Protein AF-A0A4Q5NMP2-F1 (afdb_monomer_lite)

Radius of gyration: 21.8 Å; chains: 1; bounding box: 53×27×74 Å

pLDDT: mean 79.02, std 17.34, range [40.12, 95.38]

Sequence (96 aa):
MKRIFLPLSLVLLLLAGCFSSGGRKAYLEGQLPHLVTQDLRKKAAMNSTLVVCQSVELVLDAPGHYAGKAVFEDGTQKKITVDDDGGENFRFKVAP

Structure (mmCIF, N/CA/C/O backbone):
data_AF-A0A4Q5NMP2-F1
#
_entry.id   AF-A0A4Q5NMP2-F1
#
loop_
_atom_site.group_PDB
_atom_site.id
_atom_site.type_symbol
_atom_site.label_atom_id
_atom_site.label_alt_id
_atom_site.label_comp_id
_atom_site.label_asym_id
_atom_site.label_entity_id
_atom_site.label_seq_id
_atom_site.pdbx_PDB_ins_code
_atom_site.Cartn_x
_atom_site.Cartn_y
_atom_site.Cartn_z
_atom_site.occupancy
_atom_site.B_iso_or_equiv
_atom_site.auth_seq_id
_atom_site.auth_comp_id
_atom_site.auth_asym_id
_atom_site.auth_atom_id
_atom_site.pdbx_PDB_model_num
ATOM 1 N N . MET A 1 1 ? 40.200 -14.453 -53.942 1.00 46.88 1 MET A N 1
ATOM 2 C CA . MET A 1 1 ? 39.888 -13.186 -53.242 1.00 46.88 1 MET A CA 1
ATOM 3 C C . MET A 1 1 ? 38.699 -13.444 -52.318 1.00 46.88 1 MET A C 1
ATOM 5 O O . MET A 1 1 ? 37.605 -13.666 -52.816 1.00 46.88 1 MET A O 1
ATOM 9 N N . LYS A 1 2 ? 38.916 -13.556 -50.999 1.00 40.12 2 LYS A N 1
ATOM 10 C CA . LYS A 1 2 ? 37.863 -13.866 -50.009 1.00 40.12 2 LYS A CA 1
ATOM 11 C C . LYS A 1 2 ? 37.181 -12.563 -49.574 1.00 40.12 2 LYS A C 1
ATOM 13 O O . LYS A 1 2 ? 37.838 -11.714 -48.983 1.00 40.12 2 LYS A O 1
ATOM 18 N N . ARG A 1 3 ? 35.890 -12.399 -49.878 1.00 56.75 3 ARG A N 1
ATOM 19 C CA . ARG A 1 3 ? 35.062 -11.301 -49.354 1.00 56.75 3 ARG A CA 1
ATOM 20 C C . ARG A 1 3 ? 34.466 -11.754 -48.026 1.00 56.75 3 ARG A C 1
ATOM 22 O O . ARG A 1 3 ? 33.639 -12.659 -47.995 1.00 56.75 3 ARG A O 1
ATOM 29 N N . ILE A 1 4 ? 34.959 -11.169 -46.942 1.00 57.53 4 ILE A N 1
ATOM 30 C CA . ILE A 1 4 ? 34.459 -11.382 -45.587 1.00 57.53 4 ILE A C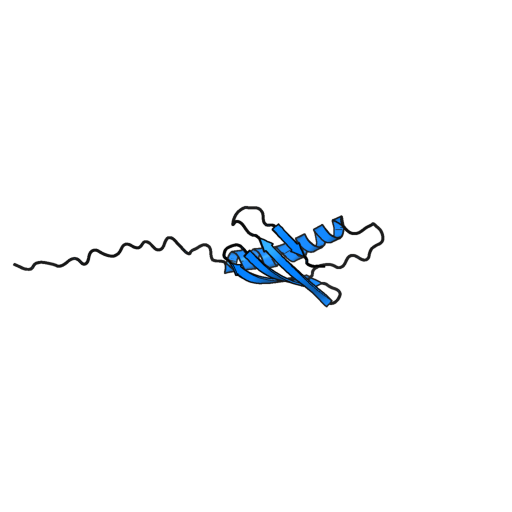A 1
ATOM 31 C C . ILE A 1 4 ? 33.168 -10.569 -45.469 1.00 57.53 4 ILE A C 1
ATOM 33 O O . ILE A 1 4 ? 33.199 -9.342 -45.494 1.00 57.53 4 ILE A O 1
ATOM 37 N N . PHE A 1 5 ? 32.035 -11.264 -45.399 1.00 55.31 5 PHE A N 1
ATOM 38 C CA . PHE A 1 5 ? 30.769 -10.691 -44.958 1.00 55.31 5 PHE A CA 1
ATOM 39 C C . PHE A 1 5 ? 30.895 -10.398 -43.458 1.00 55.31 5 PHE A C 1
ATOM 41 O O . PHE A 1 5 ? 30.896 -11.328 -42.654 1.00 55.31 5 PHE A O 1
ATOM 48 N N . LEU A 1 6 ? 31.028 -9.126 -43.073 1.00 50.62 6 LEU A N 1
ATOM 49 C CA . LEU A 1 6 ? 30.704 -8.716 -41.708 1.00 50.62 6 LEU A CA 1
ATOM 50 C C . LEU A 1 6 ? 29.176 -8.624 -41.617 1.00 50.62 6 LEU A C 1
ATOM 52 O O . LEU A 1 6 ? 28.598 -7.792 -42.322 1.00 50.62 6 LEU A O 1
ATOM 56 N N . PRO A 1 7 ? 28.496 -9.422 -40.775 1.00 52.00 7 PRO A N 1
ATOM 57 C CA . PRO A 1 7 ? 27.157 -9.050 -40.368 1.00 52.00 7 PRO A CA 1
ATOM 58 C C . PRO A 1 7 ? 27.308 -7.760 -39.564 1.00 52.00 7 PRO A C 1
ATOM 60 O O . PRO A 1 7 ? 28.031 -7.717 -38.570 1.00 52.00 7 PRO A O 1
ATOM 63 N N . LEU A 1 8 ? 26.683 -6.696 -40.063 1.00 51.16 8 LEU A N 1
ATOM 64 C CA . LEU A 1 8 ? 26.509 -5.435 -39.364 1.00 51.16 8 LEU A CA 1
ATOM 65 C C . LEU A 1 8 ? 25.800 -5.765 -38.050 1.00 51.16 8 LEU A C 1
ATOM 67 O O . LEU A 1 8 ? 24.589 -5.980 -38.022 1.00 51.16 8 LEU A O 1
ATOM 71 N N . SER A 1 9 ? 26.598 -5.933 -36.998 1.00 46.56 9 SER A N 1
ATOM 72 C CA . SER A 1 9 ? 26.149 -6.278 -35.666 1.00 46.56 9 SER A CA 1
ATOM 73 C C . SER A 1 9 ? 25.092 -5.270 -35.267 1.00 46.56 9 SER A C 1
ATOM 75 O O . SER A 1 9 ? 25.360 -4.079 -35.127 1.00 46.56 9 SER A O 1
ATOM 77 N N . LEU A 1 10 ? 23.883 -5.794 -35.148 1.00 47.91 10 LEU A N 1
ATOM 78 C CA . LEU A 1 10 ? 22.713 -5.211 -34.539 1.00 47.91 10 LEU A CA 1
ATOM 79 C C . LEU A 1 10 ? 23.095 -4.679 -33.151 1.00 47.91 10 LEU A C 1
ATOM 81 O O . LEU A 1 10 ? 22.941 -5.364 -32.145 1.00 47.91 10 LEU A O 1
ATOM 85 N N . VAL A 1 11 ? 23.609 -3.454 -33.083 1.00 49.38 11 VAL A N 1
ATOM 86 C CA . VAL A 1 11 ? 23.713 -2.713 -31.828 1.00 49.38 11 VAL A CA 1
ATOM 87 C C . VAL A 1 11 ? 22.331 -2.115 -31.558 1.00 49.38 11 VAL A C 1
ATOM 89 O O . VAL A 1 11 ? 22.127 -0.906 -31.577 1.00 49.38 11 VAL A O 1
ATOM 92 N N . LEU A 1 12 ? 21.349 -2.993 -31.322 1.00 48.28 12 LEU A N 1
ATOM 93 C CA . LEU A 1 12 ? 20.206 -2.659 -30.480 1.00 48.28 12 LEU A CA 1
ATOM 94 C C . LEU A 1 12 ? 20.747 -2.699 -29.048 1.00 48.28 12 LEU A C 1
ATOM 96 O O . LEU A 1 12 ? 20.674 -3.710 -28.352 1.00 48.28 12 LEU A O 1
ATOM 100 N N . LEU A 1 13 ? 21.400 -1.612 -28.639 1.00 46.53 13 LEU A N 1
ATOM 101 C CA . LEU A 1 13 ? 21.755 -1.391 -27.245 1.00 46.53 13 LEU A CA 1
ATOM 102 C C . LEU A 1 13 ? 20.443 -1.314 -26.456 1.00 46.53 13 LEU A C 1
ATOM 104 O O . LEU A 1 13 ? 19.745 -0.303 -26.462 1.00 46.53 13 LEU A O 1
ATOM 108 N N . LEU A 1 14 ? 20.120 -2.445 -25.826 1.00 45.97 14 LEU A N 1
ATOM 109 C CA . LEU A 1 14 ? 19.131 -2.685 -24.779 1.00 45.97 14 LEU A CA 1
ATOM 110 C C . LEU A 1 14 ? 19.355 -1.755 -23.569 1.00 45.97 14 LEU A C 1
ATOM 112 O O . LEU A 1 14 ? 19.675 -2.196 -22.472 1.00 45.97 14 LEU A O 1
ATOM 116 N N . LEU A 1 15 ? 19.195 -0.448 -23.764 1.00 45.09 15 LEU A N 1
ATOM 117 C CA . LEU A 1 15 ? 19.146 0.547 -22.687 1.00 45.09 15 LEU A CA 1
ATOM 118 C C . LEU A 1 15 ? 17.715 0.796 -22.183 1.00 45.09 15 LEU A C 1
ATOM 120 O O . LEU A 1 15 ? 17.504 1.607 -21.288 1.00 45.09 15 LEU A O 1
ATOM 124 N N . ALA A 1 16 ? 16.733 0.054 -22.696 1.00 47.44 16 ALA A N 1
ATOM 125 C CA . ALA A 1 16 ? 15.398 -0.02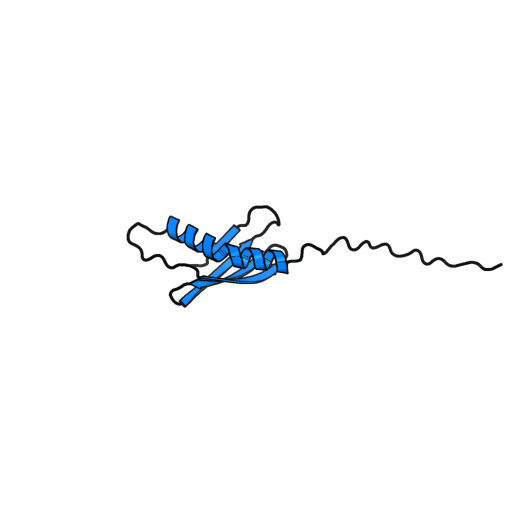4 -22.123 1.00 47.44 16 ALA A CA 1
ATOM 126 C C . ALA A 1 16 ? 15.304 -1.284 -21.250 1.00 47.44 16 ALA A C 1
ATOM 128 O O . ALA A 1 16 ? 15.150 -2.380 -21.782 1.00 47.44 16 ALA A O 1
ATOM 129 N N . GLY A 1 17 ? 15.395 -1.152 -19.921 1.00 42.97 17 GLY A N 1
ATOM 130 C CA . GLY A 1 17 ? 14.935 -2.246 -19.053 1.00 42.97 17 GLY A CA 1
ATOM 131 C C . GLY A 1 17 ? 15.541 -2.409 -17.664 1.00 42.97 17 GLY A C 1
ATOM 132 O O . GLY A 1 17 ? 15.155 -3.354 -16.989 1.00 42.97 17 GLY A O 1
ATOM 133 N N . CYS A 1 18 ? 16.450 -1.547 -17.194 1.00 46.06 18 CYS A N 1
ATOM 134 C CA . CYS A 1 18 ? 17.073 -1.752 -15.875 1.00 46.06 18 CYS A CA 1
ATOM 135 C C . CYS A 1 18 ? 16.471 -0.923 -14.724 1.00 46.06 18 CYS A C 1
ATOM 137 O O . CYS A 1 18 ? 17.061 -0.856 -13.649 1.00 46.06 18 CYS A O 1
ATOM 139 N N . PHE A 1 19 ? 15.275 -0.350 -14.892 1.00 51.31 19 PHE A N 1
ATOM 140 C CA . PHE A 1 19 ? 14.425 -0.028 -13.741 1.00 51.31 19 PHE A CA 1
ATOM 141 C C . PHE A 1 19 ? 13.651 -1.296 -13.395 1.00 51.31 19 PHE A C 1
ATOM 143 O O . PHE A 1 19 ? 12.528 -1.501 -13.847 1.00 51.31 19 PHE A O 1
ATOM 150 N N . SER A 1 20 ? 14.305 -2.204 -12.665 1.00 56.50 20 SER A N 1
ATOM 151 C CA . SER A 1 20 ? 13.660 -3.413 -12.156 1.00 56.50 20 SER A CA 1
ATOM 152 C C . SER A 1 20 ? 12.491 -2.991 -11.268 1.00 56.50 20 SER A C 1
ATOM 154 O O . SER A 1 20 ? 12.680 -2.570 -10.124 1.00 56.50 20 SER A O 1
ATOM 156 N N . SER A 1 21 ? 11.276 -3.089 -11.807 1.00 63.03 21 SER A N 1
ATOM 157 C CA . SER A 1 21 ? 10.026 -2.813 -11.095 1.00 63.03 21 SER A CA 1
ATOM 158 C C . SER A 1 21 ? 9.933 -3.599 -9.784 1.00 63.03 21 SER A C 1
ATOM 160 O O . SER A 1 21 ? 9.316 -3.128 -8.837 1.00 63.03 21 SER A O 1
ATOM 162 N N . GLY A 1 22 ? 10.620 -4.744 -9.676 1.00 73.75 22 GLY A N 1
ATOM 163 C CA . GLY A 1 22 ? 10.717 -5.529 -8.446 1.00 73.75 22 GLY A CA 1
ATOM 164 C C . GLY A 1 22 ? 11.423 -4.804 -7.295 1.00 73.75 22 GLY A C 1
ATOM 165 O O . GLY A 1 22 ? 10.942 -4.851 -6.166 1.00 73.75 22 GLY A O 1
ATOM 166 N N . GLY A 1 23 ? 12.521 -4.089 -7.564 1.00 83.38 23 GLY A N 1
ATOM 167 C CA . GLY A 1 23 ? 13.245 -3.342 -6.526 1.00 83.38 23 GLY A CA 1
ATOM 168 C C . GLY A 1 23 ? 12.445 -2.143 -6.016 1.00 83.38 23 GLY A C 1
A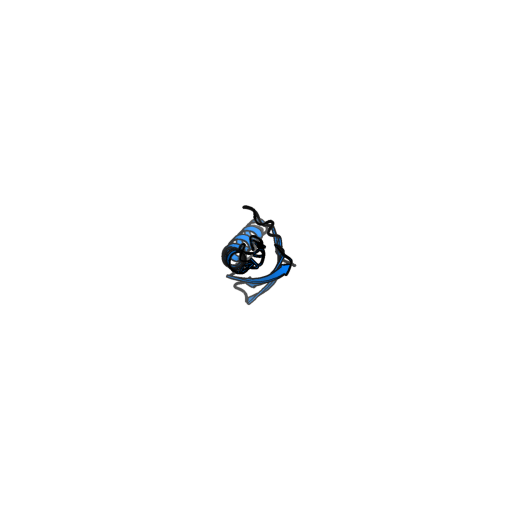TOM 169 O O . GLY A 1 23 ? 12.372 -1.895 -4.812 1.00 83.38 23 GLY A O 1
ATOM 170 N N . ARG A 1 24 ? 11.777 -1.437 -6.934 1.00 86.19 24 ARG A N 1
ATOM 171 C CA . ARG A 1 24 ? 10.916 -0.301 -6.595 1.00 86.19 24 ARG A CA 1
ATOM 172 C C . ARG A 1 24 ? 9.643 -0.742 -5.868 1.00 86.19 24 ARG A C 1
ATOM 174 O O . ARG A 1 24 ? 9.288 -0.133 -4.864 1.00 86.19 24 ARG A O 1
ATOM 181 N N . LYS A 1 25 ? 9.022 -1.845 -6.297 1.00 89.50 25 LYS A N 1
ATOM 182 C CA . LYS A 1 25 ? 7.905 -2.490 -5.595 1.00 89.50 25 LYS A CA 1
ATOM 183 C C . LYS A 1 25 ? 8.274 -2.828 -4.147 1.00 89.50 25 LYS A C 1
ATOM 185 O O . LYS A 1 25 ? 7.565 -2.407 -3.242 1.00 89.50 25 LYS A O 1
ATOM 190 N N . ALA A 1 26 ? 9.386 -3.533 -3.926 1.00 89.62 26 ALA A N 1
ATOM 191 C CA . ALA A 1 26 ? 9.811 -3.934 -2.583 1.00 89.62 26 ALA A CA 1
ATOM 192 C C . ALA A 1 26 ? 10.076 -2.724 -1.670 1.00 89.62 26 ALA A C 1
ATOM 194 O O . ALA A 1 26 ? 9.717 -2.735 -0.493 1.00 89.62 26 ALA A O 1
ATOM 195 N N . TYR A 1 27 ? 10.658 -1.651 -2.220 1.00 90.94 27 TYR A N 1
ATOM 196 C CA . TYR A 1 27 ? 10.806 -0.387 -1.500 1.00 90.94 27 TYR A CA 1
ATOM 197 C C . TYR A 1 27 ? 9.446 0.191 -1.075 1.00 90.94 27 TYR A C 1
ATOM 199 O O . TYR A 1 27 ? 9.265 0.534 0.094 1.00 90.94 27 TYR A O 1
ATOM 207 N N . LEU A 1 28 ? 8.476 0.259 -1.993 1.00 91.25 28 LEU A N 1
ATOM 208 C CA . LEU A 1 28 ? 7.131 0.764 -1.702 1.00 91.25 28 LEU A CA 1
ATOM 209 C C . LEU A 1 28 ? 6.406 -0.100 -0.657 1.00 91.25 28 LEU A C 1
ATOM 211 O O . LEU A 1 28 ? 5.844 0.452 0.286 1.00 91.25 28 LEU A O 1
ATOM 215 N N . GLU A 1 29 ? 6.467 -1.430 -0.765 1.00 93.50 29 GLU A N 1
ATOM 216 C CA . GLU A 1 29 ? 5.889 -2.363 0.220 1.00 93.50 29 GLU A CA 1
ATOM 217 C C . GLU A 1 29 ? 6.492 -2.180 1.622 1.00 93.50 29 GLU A C 1
ATOM 219 O O . GLU A 1 29 ? 5.779 -2.308 2.617 1.00 93.50 29 GLU A O 1
ATOM 224 N N . GLY A 1 30 ? 7.774 -1.809 1.717 1.00 92.06 30 GLY A N 1
ATOM 225 C CA . GLY A 1 30 ? 8.429 -1.494 2.988 1.00 92.06 30 GLY A CA 1
ATOM 226 C C . GLY A 1 30 ? 8.059 -0.126 3.578 1.00 92.06 30 GLY A C 1
ATOM 227 O O . GLY A 1 30 ? 8.031 0.026 4.797 1.00 92.06 30 GLY A O 1
ATOM 228 N N . GLN A 1 31 ? 7.769 0.879 2.744 1.00 92.88 31 GLN A N 1
ATOM 229 C CA . GLN A 1 31 ? 7.479 2.249 3.201 1.00 92.88 31 GLN A CA 1
ATOM 230 C C . GLN A 1 31 ? 5.989 2.504 3.468 1.00 92.88 31 GLN A C 1
ATOM 232 O O . GLN A 1 31 ? 5.630 3.223 4.406 1.00 92.88 31 GLN A O 1
ATOM 237 N N . LEU A 1 32 ? 5.104 1.926 2.653 1.00 92.81 32 LEU A N 1
ATOM 238 C CA . LEU A 1 32 ? 3.667 2.202 2.697 1.00 92.81 32 LEU A CA 1
ATOM 239 C C . LEU A 1 32 ? 2.998 1.905 4.044 1.00 92.81 32 LEU A C 1
ATOM 241 O O . LEU A 1 32 ? 2.193 2.741 4.454 1.00 92.81 32 LEU A O 1
ATOM 245 N N . PRO A 1 33 ? 3.310 0.816 4.778 1.00 94.00 33 PRO A N 1
ATOM 246 C CA . PRO A 1 33 ? 2.689 0.566 6.080 1.00 94.00 33 PRO A CA 1
ATOM 247 C C . PRO A 1 33 ? 2.860 1.740 7.054 1.00 94.00 33 PRO A C 1
ATOM 249 O O . PRO A 1 33 ? 1.911 2.168 7.721 1.00 94.00 33 PRO A O 1
ATOM 252 N N . HIS A 1 34 ? 4.053 2.341 7.075 1.00 91.38 34 HIS A N 1
ATOM 253 C CA . HIS A 1 34 ? 4.331 3.497 7.916 1.00 91.38 34 HIS A CA 1
ATOM 254 C C . HIS A 1 34 ? 3.566 4.741 7.451 1.00 91.38 34 HIS A C 1
ATOM 256 O O . HIS A 1 34 ? 2.932 5.417 8.263 1.00 91.38 34 HIS A O 1
ATOM 262 N N . LEU A 1 35 ? 3.574 5.024 6.147 1.00 90.62 35 LEU A N 1
ATOM 263 C CA . LEU A 1 35 ? 2.911 6.201 5.580 1.00 90.62 35 LEU A CA 1
ATOM 264 C C . LEU A 1 35 ? 1.388 6.144 5.705 1.00 90.62 35 LEU A C 1
ATOM 266 O O . LEU A 1 35 ? 0.770 7.142 6.073 1.00 90.62 35 LEU A O 1
ATOM 270 N N . VAL A 1 36 ? 0.785 4.976 5.464 1.00 89.06 36 VAL A N 1
ATOM 271 C CA . VAL A 1 36 ? -0.647 4.731 5.683 1.00 89.06 36 VAL A CA 1
ATOM 272 C C . VAL A 1 36 ? -0.994 4.992 7.144 1.00 89.06 36 VAL A C 1
ATOM 274 O O . VAL A 1 36 ? -1.930 5.731 7.438 1.00 89.06 36 VAL A O 1
ATOM 277 N N . THR A 1 37 ? -0.206 4.447 8.072 1.00 89.81 37 THR A N 1
ATOM 278 C CA . THR A 1 37 ? -0.418 4.658 9.509 1.00 89.81 37 THR A CA 1
ATOM 279 C C . THR A 1 37 ? -0.315 6.139 9.884 1.00 89.81 37 THR A C 1
ATOM 281 O O . THR A 1 37 ? -1.146 6.639 10.640 1.00 89.81 37 THR A O 1
ATOM 284 N N . GLN A 1 38 ? 0.674 6.869 9.358 1.00 88.31 38 GLN A N 1
ATOM 285 C CA . GLN A 1 38 ? 0.814 8.306 9.608 1.00 88.31 38 GLN A CA 1
ATOM 286 C C . GLN A 1 38 ? -0.363 9.121 9.058 1.00 88.31 38 GLN A C 1
ATOM 288 O O . GLN A 1 38 ? -0.843 10.029 9.735 1.00 88.31 38 GLN A O 1
ATOM 293 N N . ASP A 1 39 ? -0.829 8.817 7.847 1.00 85.25 39 ASP A N 1
ATOM 294 C CA . ASP A 1 39 ? -1.980 9.486 7.237 1.00 85.25 39 ASP A CA 1
ATOM 295 C C . ASP A 1 39 ? -3.260 9.244 8.052 1.00 85.25 39 ASP A C 1
ATOM 297 O O . ASP A 1 39 ? -3.975 10.191 8.385 1.00 85.25 39 ASP A O 1
ATOM 301 N N . LEU A 1 40 ? -3.494 8.001 8.486 1.00 82.94 40 LEU A N 1
ATOM 302 C CA . LEU A 1 40 ? -4.598 7.675 9.390 1.00 82.94 40 LEU A CA 1
ATOM 303 C C . LEU A 1 40 ? -4.475 8.406 10.732 1.00 82.94 40 LEU A C 1
ATOM 305 O O . LEU A 1 40 ? -5.480 8.901 11.236 1.00 82.94 40 LEU A O 1
ATOM 309 N N . ARG A 1 41 ? -3.261 8.548 11.287 1.00 85.38 41 ARG A N 1
ATOM 310 C CA . ARG A 1 41 ? -3.025 9.308 12.533 1.00 85.38 41 ARG A CA 1
ATOM 311 C C . ARG A 1 41 ? -3.384 10.771 12.392 1.00 85.38 41 ARG A C 1
ATOM 313 O O . ARG A 1 41 ? -3.968 11.331 13.308 1.00 85.38 41 ARG A O 1
ATOM 320 N N . LYS A 1 42 ? -3.062 11.377 11.250 1.00 84.44 42 LYS A N 1
ATOM 321 C CA . LYS A 1 42 ? -3.430 12.767 10.957 1.00 84.44 42 LYS A CA 1
ATOM 322 C C . LYS A 1 42 ? -4.943 12.944 10.803 1.00 84.44 42 LYS A C 1
ATOM 324 O O . LYS A 1 42 ? -5.452 14.014 11.114 1.00 84.44 42 LYS A O 1
ATOM 329 N N . LYS A 1 43 ? -5.649 11.919 10.313 1.00 82.75 43 LYS A N 1
ATOM 330 C CA . LYS A 1 43 ? -7.107 11.934 10.098 1.00 82.75 43 LYS A CA 1
ATOM 331 C C . LYS A 1 43 ? -7.916 11.580 11.350 1.00 82.75 43 LYS A C 1
ATOM 333 O O . LYS A 1 43 ? -9.062 12.005 11.461 1.00 82.75 43 LYS A O 1
ATOM 338 N N . ALA A 1 44 ? -7.353 10.799 12.270 1.00 78.81 44 ALA A N 1
ATOM 339 C CA . ALA A 1 44 ? -8.021 10.391 13.500 1.00 78.81 44 ALA A CA 1
ATOM 340 C C . ALA A 1 44 ? -8.142 11.565 14.491 1.00 78.81 44 ALA A C 1
ATOM 342 O O . ALA A 1 44 ? -7.161 12.233 14.811 1.00 78.81 44 ALA A O 1
ATOM 343 N N . ALA A 1 45 ? -9.349 11.803 15.013 1.00 73.00 45 ALA A N 1
ATOM 344 C CA . ALA A 1 45 ? -9.563 12.721 16.134 1.00 73.00 45 ALA A CA 1
ATOM 345 C C . ALA A 1 45 ? -9.020 12.115 17.447 1.00 73.00 45 ALA A C 1
ATOM 347 O O . ALA A 1 45 ? -8.941 10.892 17.563 1.00 73.00 45 ALA A O 1
ATOM 348 N N . MET A 1 46 ? -8.716 12.956 18.450 1.00 57.19 46 MET A N 1
ATOM 349 C CA . MET A 1 46 ? -8.026 12.606 19.718 1.00 57.19 46 MET A CA 1
ATOM 350 C C . MET A 1 46 ? -8.574 11.392 20.503 1.00 57.19 46 MET A C 1
ATOM 352 O O . MET A 1 46 ? -7.876 10.902 21.381 1.00 57.19 46 MET A O 1
ATOM 356 N N . ASN A 1 47 ? -9.765 10.875 20.180 1.00 56.78 47 ASN A N 1
ATOM 357 C CA . ASN A 1 47 ? -10.418 9.762 20.882 1.00 56.78 47 ASN A CA 1
ATOM 358 C C . ASN A 1 47 ? -10.719 8.532 19.999 1.00 56.78 47 ASN A C 1
ATOM 360 O O . ASN A 1 47 ? -11.515 7.684 20.394 1.00 56.78 47 ASN A O 1
ATOM 364 N N . SER A 1 48 ? -10.146 8.425 18.796 1.00 63.81 48 SER A N 1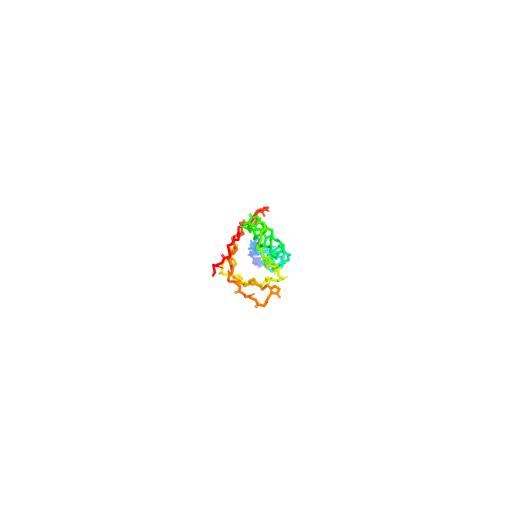
ATOM 365 C CA . SER A 1 48 ? -10.349 7.245 17.938 1.00 63.81 48 SER A CA 1
ATOM 366 C C . SER A 1 48 ? -9.230 6.224 18.123 1.00 63.81 48 SER A C 1
ATOM 368 O O . SER A 1 48 ? -8.052 6.575 18.058 1.00 63.81 48 SER A O 1
ATOM 370 N N . THR A 1 49 ? -9.595 4.951 18.299 1.00 72.00 49 THR A N 1
ATOM 371 C CA . THR A 1 49 ? -8.646 3.834 18.239 1.00 72.00 49 THR A CA 1
ATOM 372 C C . THR A 1 49 ? -8.020 3.812 16.853 1.00 72.00 49 THR A C 1
ATOM 374 O O . THR A 1 49 ? -8.685 3.527 15.857 1.00 72.00 49 THR A O 1
ATOM 377 N N . LEU A 1 50 ? -6.742 4.169 16.778 1.00 79.62 50 LEU A N 1
ATOM 378 C CA . LEU A 1 50 ? -6.019 4.155 15.524 1.00 79.62 50 LEU A CA 1
ATOM 379 C C . LEU A 1 50 ? -5.605 2.728 15.181 1.00 79.62 50 LEU A C 1
ATOM 381 O O . LEU A 1 50 ? -4.820 2.120 15.903 1.00 79.62 50 LEU A O 1
ATOM 385 N N . VAL A 1 51 ? -6.064 2.245 14.035 1.00 85.38 51 VAL A N 1
ATOM 386 C CA . VAL A 1 51 ? -5.610 0.974 13.484 1.00 85.38 51 VAL A CA 1
ATOM 387 C C . VAL A 1 51 ? -4.307 1.187 12.703 1.00 85.38 51 VAL A C 1
ATOM 389 O O . VAL A 1 51 ? -4.243 2.020 11.796 1.00 85.38 51 VAL A O 1
ATOM 392 N N . VAL A 1 52 ? -3.255 0.455 13.070 1.00 90.38 52 VAL A N 1
ATOM 393 C CA . VAL A 1 52 ? -1.933 0.521 12.427 1.00 90.38 52 VAL A CA 1
ATOM 394 C C . VAL A 1 52 ? -1.887 -0.431 11.231 1.00 90.38 52 VAL A C 1
ATOM 396 O O . VAL A 1 52 ? -2.379 -1.557 11.295 1.00 90.38 52 VAL A O 1
ATOM 399 N N . CYS A 1 53 ? -1.303 0.022 10.121 1.00 92.88 53 CYS A N 1
ATOM 400 C CA . CYS A 1 53 ? -1.044 -0.823 8.958 1.00 92.88 53 CYS A CA 1
ATOM 401 C C . CYS A 1 53 ? 0.229 -1.642 9.207 1.00 92.88 53 CYS A C 1
ATOM 403 O O . CYS A 1 53 ? 1.292 -1.064 9.427 1.00 92.88 53 CYS A O 1
ATOM 405 N N . GLN A 1 54 ? 0.132 -2.970 9.151 1.00 95.25 54 GLN A N 1
ATOM 406 C CA . GLN A 1 54 ? 1.255 -3.884 9.377 1.00 95.25 54 GLN A CA 1
ATOM 407 C C . GLN A 1 54 ? 2.051 -4.146 8.104 1.00 95.25 54 GLN A C 1
ATOM 409 O O . GLN A 1 54 ? 3.279 -4.120 8.111 1.00 95.25 54 GLN A O 1
ATOM 414 N N . SER A 1 55 ? 1.352 -4.418 7.006 1.00 94.88 55 SER A N 1
ATOM 415 C CA . SER A 1 55 ? 1.984 -4.807 5.753 1.00 94.88 55 SER A CA 1
ATOM 416 C C . SER A 1 55 ? 1.170 -4.353 4.557 1.00 94.88 55 SER A C 1
ATOM 418 O O . SER A 1 55 ? -0.022 -4.046 4.651 1.00 94.88 55 SER A O 1
ATOM 420 N N . VAL A 1 56 ? 1.852 -4.286 3.421 1.00 94.88 56 VAL A N 1
ATOM 421 C CA . VAL A 1 56 ? 1.265 -3.974 2.130 1.00 94.88 56 VAL A CA 1
ATOM 422 C C . VAL A 1 56 ? 1.782 -4.984 1.119 1.00 94.88 56 VAL A C 1
ATOM 424 O O . VAL A 1 56 ? 2.979 -5.245 1.062 1.00 94.88 56 VAL A O 1
ATOM 427 N N . GLU A 1 57 ? 0.874 -5.509 0.308 1.00 94.06 57 GLU A N 1
ATOM 428 C CA . GLU A 1 57 ? 1.196 -6.327 -0.856 1.00 94.06 57 GLU A CA 1
ATOM 429 C C . GLU A 1 57 ? 0.780 -5.572 -2.117 1.00 94.06 57 GLU A C 1
ATOM 431 O O . GLU A 1 57 ? -0.376 -5.156 -2.240 1.00 94.06 57 GLU A O 1
ATOM 436 N N . LEU A 1 58 ? 1.716 -5.387 -3.047 1.00 92.94 58 LEU A N 1
ATOM 437 C CA . LEU A 1 58 ? 1.523 -4.676 -4.307 1.00 92.94 58 LEU A CA 1
ATOM 438 C C . LEU A 1 58 ? 1.683 -5.608 -5.509 1.00 92.94 58 LEU A C 1
ATOM 440 O O . LEU A 1 58 ? 2.549 -6.478 -5.569 1.00 92.94 58 LEU A O 1
ATOM 444 N N . VAL A 1 59 ? 0.901 -5.351 -6.544 1.00 92.31 59 VAL A N 1
ATOM 445 C CA . VAL A 1 59 ? 1.034 -5.944 -7.872 1.00 92.31 59 VAL A CA 1
ATOM 446 C C . VAL A 1 59 ? 1.198 -4.801 -8.862 1.00 92.31 59 VAL A C 1
ATOM 448 O O . VAL A 1 59 ? 0.481 -3.804 -8.784 1.00 92.31 59 VAL A O 1
ATOM 451 N N . LEU A 1 60 ? 2.174 -4.922 -9.762 1.00 89.44 60 LEU A N 1
ATOM 452 C CA . LEU A 1 60 ? 2.361 -3.960 -10.844 1.00 89.44 60 LEU A CA 1
ATOM 453 C C . LEU A 1 60 ? 1.205 -4.122 -11.836 1.00 89.44 60 LEU A C 1
ATOM 455 O O . LEU A 1 60 ? 1.080 -5.176 -12.455 1.00 89.44 60 LEU A O 1
ATOM 459 N N . ASP A 1 61 ? 0.376 -3.091 -11.958 1.00 89.38 61 ASP A N 1
ATOM 460 C CA . ASP A 1 61 ? -0.779 -3.059 -12.860 1.00 89.38 61 ASP A CA 1
ATOM 461 C C . ASP A 1 61 ? -0.388 -2.451 -14.216 1.00 89.38 61 ASP A C 1
ATOM 463 O O . ASP A 1 61 ? -0.654 -3.011 -15.277 1.00 89.38 61 ASP A O 1
ATOM 467 N N . ALA A 1 62 ? 0.361 -1.347 -14.177 1.00 87.88 62 ALA A N 1
ATOM 468 C CA . ALA A 1 62 ? 0.982 -0.706 -15.333 1.00 87.88 62 ALA A CA 1
ATOM 469 C C . ALA A 1 62 ? 2.335 -0.092 -14.921 1.00 87.88 62 ALA A C 1
ATOM 471 O O . ALA A 1 62 ? 2.620 -0.003 -13.726 1.00 87.88 62 ALA A O 1
ATOM 472 N N . PRO A 1 63 ? 3.206 0.335 -15.855 1.00 86.56 63 PRO A N 1
ATOM 473 C CA . PRO A 1 63 ? 4.468 0.984 -15.495 1.00 86.56 63 PRO A CA 1
ATOM 474 C C . PRO A 1 63 ? 4.245 2.173 -14.548 1.00 86.56 63 PRO A C 1
ATOM 476 O O . PRO A 1 63 ? 3.547 3.116 -14.906 1.00 86.56 63 PRO A O 1
ATOM 479 N N . GLY A 1 64 ? 4.808 2.106 -13.338 1.00 87.19 64 GLY A N 1
ATOM 480 C CA . GLY A 1 64 ? 4.627 3.136 -12.306 1.00 87.19 64 GLY A CA 1
ATOM 481 C C . GLY A 1 64 ? 3.283 3.093 -11.567 1.00 87.19 64 GLY A C 1
ATOM 482 O O . GLY A 1 64 ? 3.049 3.907 -10.686 1.00 87.19 64 GLY A O 1
ATOM 483 N N . HIS A 1 65 ? 2.401 2.141 -11.862 1.00 92.88 65 HIS A N 1
ATOM 484 C CA . HIS A 1 65 ? 1.100 2.015 -11.209 1.00 92.88 65 HIS A CA 1
ATOM 485 C C . HIS A 1 65 ? 0.971 0.648 -10.544 1.00 92.88 65 HIS A C 1
ATOM 487 O O . HIS A 1 65 ? 1.064 -0.394 -11.197 1.00 92.88 65 HIS A O 1
ATOM 493 N N . TYR A 1 66 ? 0.734 0.650 -9.235 1.00 92.69 66 TYR A N 1
ATOM 494 C CA . TYR A 1 66 ? 0.569 -0.563 -8.446 1.00 92.69 66 TYR A CA 1
ATOM 495 C C . TYR A 1 66 ? -0.823 -0.623 -7.826 1.00 92.69 66 TYR A C 1
ATOM 497 O O . TYR A 1 66 ? -1.326 0.365 -7.288 1.00 92.69 66 TYR A O 1
ATOM 505 N N . ALA A 1 67 ? -1.419 -1.809 -7.836 1.00 93.69 67 ALA A N 1
ATOM 506 C CA . ALA A 1 67 ? -2.638 -2.121 -7.104 1.00 93.69 67 ALA A CA 1
ATOM 507 C C . ALA A 1 67 ? -2.315 -3.127 -6.001 1.00 93.69 67 ALA A C 1
ATOM 509 O O . ALA A 1 67 ? -1.494 -4.021 -6.192 1.00 93.69 67 ALA A O 1
ATOM 510 N N . GLY A 1 68 ? -2.946 -3.003 -4.839 1.00 93.94 68 GLY A N 1
ATOM 511 C CA . GLY A 1 68 ? -2.566 -3.828 -3.704 1.00 93.94 68 GLY A CA 1
ATOM 512 C C . GLY A 1 68 ? -3.552 -3.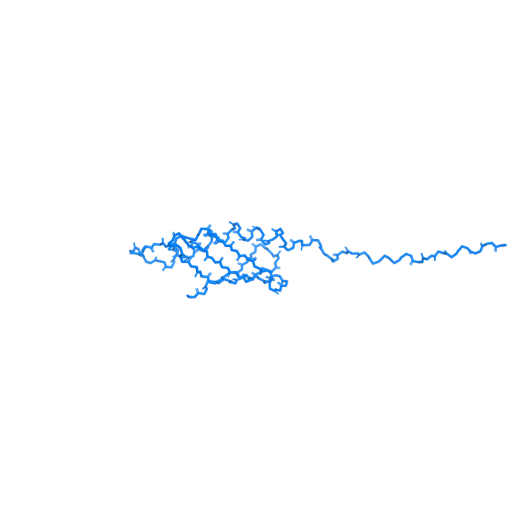864 -2.557 1.00 93.94 68 GLY A C 1
ATOM 513 O O . GLY A 1 68 ? -4.684 -3.376 -2.643 1.00 93.94 68 GLY A O 1
ATOM 514 N N . LYS A 1 69 ? -3.096 -4.464 -1.461 1.00 95.38 69 LYS A N 1
ATOM 515 C CA . LYS A 1 69 ? -3.837 -4.588 -0.208 1.00 95.38 69 LYS A CA 1
ATOM 516 C C . LYS A 1 69 ? -2.959 -4.150 0.957 1.00 95.38 69 LYS A C 1
ATOM 518 O O . LYS A 1 69 ? -1.823 -4.593 1.069 1.00 95.38 69 LYS A O 1
ATOM 523 N N . ALA A 1 70 ? -3.509 -3.304 1.818 1.00 93.94 70 ALA A N 1
ATOM 524 C CA . ALA A 1 70 ? -2.964 -2.972 3.125 1.00 93.94 70 ALA A CA 1
ATOM 525 C C . ALA A 1 70 ? -3.631 -3.855 4.180 1.00 93.94 70 ALA A C 1
ATOM 527 O O . ALA A 1 70 ? -4.863 -3.904 4.237 1.00 93.94 70 ALA A O 1
ATOM 528 N N . VAL A 1 71 ? -2.829 -4.539 4.992 1.00 94.50 71 VAL A N 1
ATOM 529 C CA . VAL A 1 71 ? -3.278 -5.380 6.106 1.00 94.50 71 VAL A CA 1
ATOM 530 C C . VAL A 1 71 ? -3.007 -4.644 7.410 1.00 94.50 71 VAL A C 1
ATOM 532 O O . VAL A 1 71 ? -1.910 -4.128 7.632 1.00 94.50 71 VAL A O 1
ATO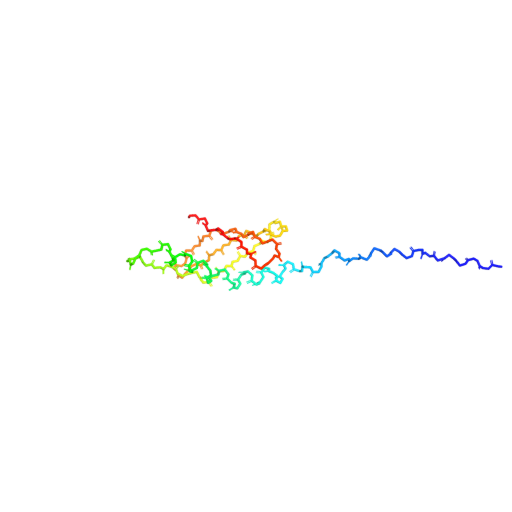M 535 N N . PHE A 1 72 ? -4.016 -4.585 8.266 1.00 93.06 72 PHE A N 1
ATOM 536 C CA . PHE A 1 72 ? -4.007 -3.832 9.510 1.00 93.06 72 PHE A CA 1
ATOM 537 C C . PHE A 1 72 ? -3.912 -4.749 10.737 1.00 93.06 72 PHE A C 1
ATOM 539 O O . PHE A 1 72 ? -4.208 -5.939 10.653 1.00 93.06 72 PHE A O 1
ATOM 546 N N . GLU A 1 73 ? -3.492 -4.203 11.883 1.00 93.25 73 GLU A N 1
ATOM 547 C CA . GLU A 1 73 ? -3.306 -4.966 13.134 1.00 93.25 73 GLU A CA 1
ATOM 548 C C . GLU A 1 73 ? -4.582 -5.642 13.653 1.00 93.25 73 GLU A C 1
ATOM 550 O O . GLU A 1 73 ? -4.511 -6.673 14.316 1.00 93.25 73 GLU A O 1
ATOM 555 N N . ASP A 1 74 ? -5.749 -5.088 13.333 1.00 90.38 74 ASP A N 1
ATOM 556 C CA . ASP A 1 74 ? -7.062 -5.653 13.658 1.00 90.38 74 ASP A CA 1
ATOM 557 C C . ASP A 1 74 ? -7.495 -6.779 12.694 1.00 90.38 74 ASP A C 1
ATOM 559 O O . ASP A 1 74 ? -8.594 -7.317 12.816 1.00 90.38 74 ASP A O 1
ATOM 563 N N . GLY A 1 75 ? -6.646 -7.131 11.723 1.00 89.94 75 GLY A N 1
ATOM 564 C CA . GLY A 1 75 ? -6.931 -8.103 10.670 1.00 89.94 75 GLY A CA 1
ATOM 565 C C . GLY A 1 75 ? -7.726 -7.534 9.492 1.00 89.94 75 GLY A C 1
ATOM 566 O O . GLY A 1 75 ? -7.944 -8.248 8.508 1.00 89.94 75 GLY A O 1
ATOM 567 N N . THR A 1 76 ? -8.136 -6.262 9.543 1.00 91.12 76 THR A N 1
ATOM 568 C CA . THR A 1 76 ? -8.820 -5.600 8.432 1.00 91.12 76 THR A CA 1
ATOM 569 C C . THR A 1 76 ? -7.884 -5.512 7.230 1.00 91.12 76 THR A C 1
ATOM 571 O O . THR A 1 76 ? -6.673 -5.325 7.357 1.00 91.12 76 THR A O 1
ATOM 574 N N . GLN A 1 77 ? -8.450 -5.622 6.028 1.00 93.62 77 GLN A N 1
ATOM 575 C CA . GLN A 1 77 ? -7.723 -5.392 4.785 1.00 93.62 77 GLN A CA 1
ATOM 576 C C . GLN A 1 77 ? -8.403 -4.292 3.983 1.00 93.62 77 GLN A C 1
ATOM 578 O O . GLN A 1 77 ? -9.616 -4.334 3.776 1.00 93.62 77 GLN A O 1
ATOM 583 N N . LYS A 1 78 ? -7.623 -3.329 3.486 1.00 91.69 78 LYS A N 1
ATOM 584 C CA . LYS A 1 78 ? -8.116 -2.290 2.572 1.00 91.69 78 LYS A CA 1
ATOM 585 C C . LYS A 1 78 ? -7.374 -2.348 1.254 1.00 91.69 78 LYS A C 1
ATOM 587 O O . LYS A 1 78 ? -6.167 -2.572 1.215 1.00 91.69 78 LYS A O 1
ATOM 592 N N . LYS A 1 79 ? -8.098 -2.129 0.158 1.00 94.56 79 LYS A N 1
ATOM 593 C CA . LYS A 1 79 ? -7.474 -1.999 -1.161 1.00 94.56 79 LYS A CA 1
ATOM 594 C C . LYS A 1 79 ? -6.682 -0.703 -1.212 1.00 94.56 79 LYS A C 1
ATOM 596 O O . LYS A 1 79 ? -7.157 0.325 -0.727 1.00 94.56 79 LYS A O 1
ATOM 601 N N . ILE A 1 80 ? -5.513 -0.753 -1.832 1.00 93.38 80 ILE A N 1
ATOM 602 C CA . ILE A 1 80 ? -4.701 0.429 -2.071 1.00 93.38 80 ILE A CA 1
ATOM 603 C C . ILE A 1 80 ? -4.261 0.511 -3.527 1.00 93.38 80 ILE A C 1
ATOM 605 O O . ILE A 1 80 ? -4.104 -0.506 -4.202 1.00 93.38 80 ILE A O 1
ATOM 609 N N . THR A 1 81 ? -4.044 1.732 -3.993 1.00 94.38 81 THR A N 1
ATOM 610 C CA . THR A 1 81 ? -3.419 2.014 -5.289 1.00 94.38 81 THR A CA 1
ATOM 611 C C . THR A 1 81 ? -2.253 2.961 -5.079 1.00 94.38 81 THR A C 1
ATOM 613 O O . THR A 1 81 ? -2.363 3.876 -4.257 1.00 94.38 81 THR A O 1
ATOM 616 N N . VAL A 1 82 ? -1.167 2.763 -5.817 1.00 94.19 82 VAL A N 1
ATOM 617 C CA . VAL A 1 82 ? 0.053 3.567 -5.731 1.00 94.19 82 VAL A CA 1
ATOM 618 C C . VAL A 1 82 ? 0.436 4.040 -7.125 1.00 94.19 82 VAL A C 1
ATOM 620 O O . VAL A 1 82 ? 0.626 3.220 -8.018 1.00 94.19 82 VAL A O 1
ATOM 623 N N . ASP A 1 83 ? 0.569 5.352 -7.277 1.00 93.12 83 ASP A N 1
ATOM 624 C CA . ASP A 1 83 ? 1.140 5.995 -8.454 1.00 93.12 83 ASP A CA 1
ATOM 625 C C . ASP A 1 83 ? 2.572 6.430 -8.117 1.00 93.12 83 ASP A C 1
ATOM 627 O O . ASP A 1 83 ? 2.792 7.277 -7.244 1.00 93.12 83 ASP A O 1
ATOM 631 N N . ASP A 1 84 ? 3.530 5.839 -8.813 1.00 88.88 84 ASP A N 1
ATOM 632 C CA . ASP A 1 84 ? 4.967 6.044 -8.709 1.00 88.88 84 ASP A CA 1
ATOM 633 C C . ASP A 1 84 ? 5.498 6.548 -10.054 1.00 88.88 84 ASP A C 1
ATOM 635 O O . ASP A 1 84 ? 5.584 5.807 -11.032 1.00 88.88 84 ASP A O 1
ATOM 639 N N . ASP A 1 85 ? 5.857 7.827 -10.105 1.00 84.19 85 ASP A N 1
ATOM 640 C CA . ASP A 1 85 ? 6.397 8.470 -11.306 1.00 84.19 85 ASP A CA 1
ATOM 641 C C . ASP A 1 85 ? 7.897 8.189 -11.520 1.00 84.19 85 ASP A C 1
ATOM 643 O O . ASP A 1 85 ? 8.500 8.706 -12.461 1.00 84.19 85 ASP A O 1
ATOM 647 N N . GLY A 1 86 ? 8.508 7.362 -10.661 1.00 78.06 86 GLY A N 1
ATOM 648 C CA . GLY A 1 86 ? 9.939 7.070 -10.673 1.00 78.06 86 GLY A CA 1
ATOM 649 C C . GLY A 1 86 ? 10.803 8.158 -10.026 1.00 78.06 86 GLY A C 1
ATOM 650 O O . GLY A 1 86 ? 12.027 8.026 -10.021 1.00 78.06 86 GLY A O 1
ATOM 651 N N . GLY A 1 87 ? 10.194 9.212 -9.476 1.00 78.94 87 GLY A N 1
ATOM 652 C CA . GLY A 1 87 ? 10.861 10.287 -8.751 1.00 78.94 87 GLY A CA 1
ATOM 653 C C . GLY A 1 87 ? 11.033 10.009 -7.254 1.00 78.94 87 GLY A C 1
ATOM 654 O O . GLY A 1 87 ? 10.961 8.876 -6.769 1.00 78.94 87 GLY A O 1
ATOM 655 N N . GLU A 1 88 ? 11.271 11.075 -6.489 1.00 76.69 88 GLU A N 1
ATOM 656 C CA . GLU A 1 88 ? 11.399 11.004 -5.024 1.00 76.69 88 GLU A CA 1
ATOM 657 C C . GLU A 1 88 ? 10.047 10.875 -4.312 1.00 76.69 88 GLU A C 1
ATOM 659 O O . GLU A 1 88 ? 9.990 10.476 -3.150 1.00 76.69 88 GLU A O 1
ATOM 664 N N . ASN A 1 89 ? 8.955 11.192 -5.008 1.00 79.38 89 ASN A N 1
ATOM 665 C CA . ASN A 1 89 ? 7.615 11.232 -4.444 1.00 79.38 89 ASN A CA 1
ATOM 666 C C . ASN A 1 89 ? 6.731 10.161 -5.083 1.00 79.38 89 ASN A C 1
ATOM 668 O O . ASN A 1 89 ? 6.825 9.883 -6.271 1.00 79.38 89 ASN A O 1
ATOM 672 N N . PHE A 1 90 ? 5.819 9.600 -4.298 1.00 87.31 90 PHE A N 1
ATOM 673 C CA . PHE A 1 90 ? 4.760 8.727 -4.791 1.00 87.31 90 PHE A CA 1
ATOM 674 C C . PHE A 1 90 ? 3.445 9.094 -4.120 1.00 87.31 90 PHE A C 1
ATOM 676 O O . PHE A 1 90 ? 3.410 9.699 -3.044 1.00 87.31 90 PHE A O 1
ATOM 683 N N . ARG A 1 91 ? 2.339 8.731 -4.762 1.00 90.00 91 ARG A N 1
ATOM 684 C CA . ARG A 1 91 ? 0.996 8.961 -4.232 1.00 90.00 91 ARG A CA 1
ATOM 685 C C . ARG A 1 91 ? 0.335 7.626 -3.979 1.00 90.00 91 ARG A C 1
ATOM 687 O O . ARG A 1 91 ? 0.358 6.760 -4.841 1.00 90.00 91 ARG A O 1
ATOM 694 N N . PHE A 1 92 ? -0.298 7.476 -2.823 1.00 91.50 92 PHE A N 1
ATOM 695 C CA . PHE A 1 92 ? -1.108 6.301 -2.532 1.00 91.50 92 PHE A CA 1
ATOM 696 C C . PHE A 1 92 ? -2.515 6.700 -2.105 1.00 91.50 92 PHE A C 1
ATOM 698 O O . PHE A 1 92 ? -2.746 7.786 -1.570 1.00 91.50 92 PHE A O 1
ATOM 705 N N . LYS A 1 93 ? -3.469 5.808 -2.358 1.00 89.25 93 LYS A N 1
ATOM 706 C CA . LYS A 1 93 ? -4.858 5.943 -1.921 1.00 89.25 93 LYS A CA 1
ATOM 707 C C . LYS A 1 93 ? -5.282 4.656 -1.244 1.00 89.25 93 LYS A C 1
ATOM 709 O O . LYS A 1 93 ? -5.018 3.577 -1.763 1.00 89.25 93 LYS A O 1
ATOM 714 N N . VAL A 1 94 ? -5.956 4.789 -0.109 1.00 85.50 94 VAL A N 1
ATOM 715 C CA . VAL A 1 94 ? -6.606 3.679 0.587 1.00 85.50 94 VAL A CA 1
ATOM 716 C C . VAL A 1 94 ? -8.093 3.768 0.281 1.00 85.50 94 VAL A C 1
ATOM 718 O O . VAL A 1 94 ? -8.710 4.805 0.528 1.00 85.50 94 VAL A O 1
ATOM 721 N N . ALA A 1 95 ? -8.657 2.714 -0.303 1.00 80.62 95 ALA A N 1
ATOM 722 C CA . ALA A 1 95 ? -10.093 2.635 -0.522 1.00 80.62 95 ALA A CA 1
ATOM 723 C C . ALA A 1 95 ? -10.829 2.586 0.835 1.00 80.62 95 ALA A C 1
ATOM 725 O O . ALA A 1 95 ? -10.293 1.997 1.782 1.00 80.62 95 ALA A O 1
ATOM 726 N N . PRO A 1 96 ? -12.009 3.225 0.945 1.00 63.88 96 PRO A N 1
ATOM 727 C CA . PRO A 1 96 ? -12.820 3.186 2.159 1.00 63.88 96 PRO A CA 1
ATOM 728 C C . PRO A 1 96 ? -13.131 1.751 2.596 1.00 63.88 96 PRO A C 1
ATOM 730 O O . PRO A 1 96 ? -13.427 0.909 1.719 1.00 63.88 96 PRO A O 1
#

Secondary structure (DSSP, 8-state):
---------------S--S-HHHHHHHHHHHHHHHHHHHHHHHS-TTS-PPPEEEEEEEEEETTEEEEEEEETTS-EEEEEEEE-SSS-EEEEE--

Foldseek 3Di:
DDDDDDPPPPPPPPPPDPPPVVVVQVVCFVCVQVVVQVVQVVVDDPPDDRWGFDTKDWDCPDVQKIWTWTATPVRDIWIKIKGGPVDPDIDMDTDD